Protein AF-A0A7S4CG85-F1 (afdb_monomer_lite)

Structure (mmCIF, N/CA/C/O backbone):
data_AF-A0A7S4CG85-F1
#
_entry.id   AF-A0A7S4CG85-F1
#
loop_
_atom_site.group_PDB
_atom_site.id
_atom_site.type_symbol
_atom_site.label_atom_id
_atom_site.label_alt_id
_atom_site.label_comp_id
_atom_site.label_asym_id
_atom_site.label_entity_id
_atom_site.label_seq_id
_atom_site.pdbx_PDB_ins_code
_atom_site.Cartn_x
_atom_site.Cartn_y
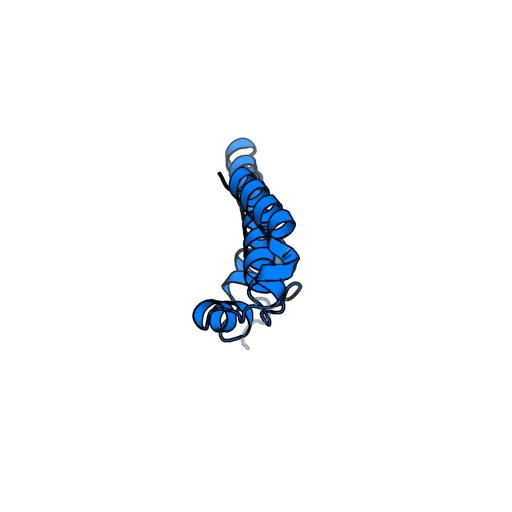_atom_site.Cartn_z
_atom_site.occupancy
_atom_site.B_iso_or_equiv
_atom_site.auth_seq_id
_atom_site.auth_comp_id
_atom_site.auth_asym_id
_atom_site.auth_atom_id
_atom_site.pdbx_PDB_model_num
ATOM 1 N N . LEU A 1 1 ? 8.739 8.519 -5.709 1.00 83.50 1 LEU A N 1
ATOM 2 C CA . LEU A 1 1 ? 7.329 8.756 -5.346 1.00 83.50 1 LEU A CA 1
ATOM 3 C C . LEU A 1 1 ? 6.890 7.668 -4.379 1.00 83.50 1 LEU A C 1
ATOM 5 O O . LEU A 1 1 ? 6.829 7.957 -3.194 1.00 83.50 1 LEU A O 1
ATOM 9 N N . GLU A 1 2 ? 6.809 6.419 -4.835 1.00 87.44 2 GLU A N 1
ATOM 10 C CA . GLU A 1 2 ? 6.349 5.291 -4.001 1.00 87.44 2 GLU A CA 1
ATOM 11 C C . GLU A 1 2 ? 7.222 5.009 -2.770 1.00 87.44 2 GLU A C 1
ATOM 13 O O . GLU A 1 2 ? 6.702 4.780 -1.687 1.00 87.44 2 GLU A O 1
ATOM 18 N N . ALA A 1 3 ? 8.551 5.144 -2.867 1.00 90.12 3 ALA A N 1
ATOM 19 C CA . ALA A 1 3 ? 9.425 4.986 -1.696 1.00 90.12 3 ALA A CA 1
ATOM 20 C C . ALA A 1 3 ? 9.102 5.999 -0.576 1.00 90.12 3 ALA A C 1
ATOM 22 O O . ALA A 1 3 ? 9.095 5.645 0.597 1.00 90.12 3 ALA A O 1
ATOM 23 N N . HIS A 1 4 ? 8.745 7.239 -0.935 1.00 93.50 4 HIS A N 1
ATOM 24 C CA . HIS A 1 4 ? 8.294 8.230 0.047 1.00 93.50 4 HIS A CA 1
ATOM 25 C C . HIS A 1 4 ? 6.907 7.900 0.609 1.00 93.50 4 HIS A C 1
ATOM 27 O O . HIS A 1 4 ? 6.626 8.231 1.761 1.00 93.50 4 HIS A O 1
ATOM 33 N N . ALA A 1 5 ? 6.041 7.256 -0.178 1.00 92.69 5 ALA A N 1
ATOM 34 C CA . ALA A 1 5 ? 4.752 6.773 0.303 1.00 92.69 5 ALA A CA 1
ATOM 35 C C . ALA A 1 5 ? 4.944 5.663 1.351 1.00 92.69 5 ALA A C 1
ATOM 37 O O . ALA A 1 5 ? 4.356 5.752 2.428 1.00 92.69 5 ALA A O 1
ATOM 38 N N . VAL A 1 6 ? 5.848 4.703 1.110 1.00 93.81 6 VAL A N 1
ATOM 39 C CA . VAL A 1 6 ? 6.230 3.667 2.092 1.00 93.81 6 VAL A CA 1
ATOM 40 C C . VAL A 1 6 ? 6.718 4.298 3.400 1.00 93.81 6 VAL A C 1
ATOM 42 O O . VAL A 1 6 ? 6.242 3.942 4.480 1.00 93.81 6 VAL A O 1
ATOM 45 N N . ASP A 1 7 ? 7.621 5.277 3.327 1.00 94.81 7 ASP A N 1
ATOM 46 C CA . ASP A 1 7 ? 8.135 5.970 4.516 1.00 94.81 7 ASP A CA 1
ATOM 47 C C . ASP A 1 7 ? 7.020 6.703 5.282 1.00 94.81 7 ASP A C 1
ATOM 49 O O . ASP A 1 7 ? 6.956 6.666 6.514 1.00 94.81 7 ASP A O 1
ATOM 53 N N . THR A 1 8 ? 6.102 7.341 4.552 1.00 96.31 8 THR A N 1
ATOM 54 C CA . THR A 1 8 ? 4.986 8.098 5.133 1.00 96.31 8 THR A CA 1
ATOM 55 C C . THR A 1 8 ? 4.004 7.171 5.846 1.00 96.31 8 THR A C 1
ATOM 57 O O . THR A 1 8 ? 3.686 7.393 7.016 1.00 96.31 8 THR A O 1
ATOM 60 N N . TYR A 1 9 ? 3.545 6.110 5.177 1.00 96.00 9 TYR A N 1
ATOM 61 C CA . TYR A 1 9 ? 2.586 5.175 5.761 1.00 96.00 9 TYR A CA 1
ATOM 62 C C . TYR A 1 9 ? 3.194 4.368 6.906 1.00 96.00 9 TYR A C 1
ATOM 64 O O . TYR A 1 9 ? 2.547 4.218 7.942 1.00 96.00 9 TYR A O 1
ATOM 72 N N . SER A 1 10 ? 4.445 3.916 6.785 1.00 96.00 10 SER A N 1
ATOM 73 C CA . SER A 1 10 ? 5.122 3.192 7.869 1.00 96.00 10 SER A CA 1
ATOM 74 C C . SER A 1 10 ? 5.280 4.054 9.125 1.00 96.00 10 SER A C 1
ATOM 76 O O . SER A 1 10 ? 5.023 3.581 10.237 1.00 96.00 10 SER A O 1
ATOM 78 N N . THR A 1 11 ? 5.618 5.336 8.962 1.00 97.69 11 THR A N 1
ATOM 79 C CA . THR A 1 11 ? 5.683 6.297 10.071 1.00 97.69 11 THR A CA 1
ATOM 80 C C . THR A 1 11 ? 4.302 6.511 10.688 1.00 97.69 11 THR A C 1
ATOM 82 O O . THR A 1 11 ? 4.143 6.367 11.900 1.00 97.69 11 THR A O 1
ATOM 85 N N . PHE A 1 12 ? 3.279 6.761 9.865 1.00 97.81 12 PHE A N 1
ATOM 86 C CA . PHE A 1 12 ? 1.912 6.984 10.337 1.00 97.81 12 PHE A CA 1
ATOM 87 C C . PHE A 1 12 ? 1.357 5.785 11.120 1.00 97.81 12 PHE A C 1
ATOM 89 O O . PHE A 1 12 ? 0.806 5.961 12.210 1.00 97.81 12 PHE A O 1
ATOM 96 N N . VAL A 1 13 ? 1.548 4.567 10.603 1.00 97.19 13 VAL A N 1
ATOM 97 C CA . VAL A 1 13 ? 1.150 3.317 11.267 1.00 97.19 13 VAL A CA 1
ATOM 98 C C . VAL A 1 13 ? 1.860 3.169 12.606 1.00 97.19 13 VAL A C 1
ATOM 100 O O . VAL A 1 13 ? 1.214 2.874 13.610 1.00 97.19 13 VAL A O 1
ATOM 103 N N . LYS A 1 14 ? 3.176 3.407 12.647 1.00 97.38 14 LYS A N 1
ATOM 104 C CA . LYS A 1 14 ? 3.968 3.298 13.876 1.00 97.38 14 LYS A CA 1
ATOM 105 C C . LYS A 1 14 ? 3.490 4.270 14.954 1.00 97.38 14 LYS A C 1
ATOM 107 O O . LYS A 1 14 ? 3.382 3.880 16.112 1.00 97.38 14 LYS A O 1
ATOM 112 N N . GLU A 1 15 ? 3.206 5.514 14.583 1.00 98.25 15 GLU A N 1
ATOM 113 C CA . GLU A 1 15 ? 2.817 6.567 15.526 1.00 98.25 15 GLU A CA 1
ATOM 114 C C . GLU A 1 15 ? 1.366 6.445 16.010 1.00 98.25 15 GLU A C 1
ATOM 116 O O . GLU A 1 15 ? 1.052 6.877 17.117 1.00 98.25 15 GLU A O 1
ATOM 121 N N . ASN A 1 16 ? 0.479 5.838 15.216 1.00 97.75 16 ASN A N 1
ATOM 122 C CA . ASN A 1 16 ? -0.963 5.804 15.494 1.00 97.75 16 ASN A CA 1
ATOM 123 C C . ASN A 1 16 ? -1.506 4.395 15.769 1.00 97.75 16 ASN A C 1
ATOM 125 O O . ASN A 1 16 ? -2.722 4.219 15.882 1.00 97.75 16 ASN A O 1
ATOM 129 N N . ARG A 1 17 ? -0.625 3.397 15.897 1.00 96.38 17 ARG A N 1
ATOM 130 C CA . ARG A 1 17 ? -0.961 1.968 15.940 1.00 96.38 17 ARG A CA 1
ATOM 131 C C . ARG A 1 17 ? -2.132 1.631 16.861 1.00 96.38 17 ARG A C 1
ATOM 133 O O . ARG A 1 17 ? -3.093 1.005 16.422 1.00 96.38 17 ARG A O 1
ATOM 140 N N . ASP A 1 18 ? -2.066 2.072 18.115 1.00 97.25 18 ASP A N 1
ATOM 141 C CA . ASP A 1 18 ? -3.057 1.717 19.139 1.00 97.25 18 ASP A CA 1
ATOM 142 C C . ASP A 1 18 ? -4.439 2.299 18.839 1.00 97.25 18 ASP A C 1
ATOM 144 O O . ASP A 1 18 ? -5.457 1.660 19.097 1.00 97.25 18 ASP A O 1
ATOM 148 N N . ARG A 1 19 ? -4.481 3.503 18.260 1.00 97.50 19 ARG A N 1
ATOM 149 C CA . ARG A 1 19 ? -5.728 4.154 17.853 1.00 97.50 19 ARG A CA 1
ATOM 150 C C . ARG A 1 19 ? -6.313 3.487 16.614 1.00 97.50 19 ARG A C 1
ATOM 152 O O . ARG A 1 19 ? -7.518 3.272 16.557 1.00 97.50 19 ARG A O 1
ATOM 159 N N . LEU A 1 20 ? -5.476 3.166 15.629 1.00 97.19 20 LEU A N 1
ATOM 160 C CA . LEU A 1 20 ? -5.913 2.528 14.387 1.00 97.19 20 LEU A CA 1
ATOM 161 C C . LEU A 1 20 ? -6.454 1.114 14.633 1.00 97.19 20 LEU A C 1
ATOM 163 O O . LEU A 1 20 ? -7.432 0.725 14.004 1.00 97.19 20 LEU A O 1
ATOM 167 N N . ALA A 1 21 ? -5.880 0.378 15.589 1.00 97.00 21 ALA A N 1
ATOM 168 C CA . ALA A 1 21 ? -6.325 -0.969 15.947 1.00 97.00 21 ALA A CA 1
ATOM 169 C C . ALA A 1 21 ? -7.739 -1.015 16.558 1.00 97.00 21 ALA A C 1
ATOM 171 O O . ALA A 1 21 ? -8.367 -2.068 16.574 1.00 97.00 21 ALA A O 1
ATOM 172 N N . GLN A 1 22 ? -8.237 0.107 17.085 1.00 97.44 22 GLN A N 1
ATOM 173 C CA . GLN A 1 22 ? -9.564 0.196 17.709 1.00 97.44 22 GLN A CA 1
ATOM 174 C C . GLN A 1 22 ? -10.659 0.638 16.733 1.00 97.44 22 GLN A C 1
ATOM 176 O O . GLN A 1 22 ? -11.834 0.654 17.097 1.00 97.44 22 GLN A O 1
ATOM 181 N N . LEU A 1 23 ? -10.284 1.057 15.524 1.00 97.56 23 LEU A N 1
ATOM 182 C CA . LEU A 1 23 ? -11.214 1.585 14.537 1.00 97.56 23 LEU A CA 1
ATOM 183 C C . LEU A 1 23 ? -11.528 0.511 13.492 1.00 97.56 23 LEU A C 1
ATOM 185 O O . LEU A 1 23 ? -10.608 -0.178 13.044 1.00 97.56 23 LEU A O 1
ATOM 189 N N . PRO A 1 24 ? -12.800 0.376 13.077 1.00 97.25 24 PRO A N 1
ATOM 190 C CA . PRO A 1 24 ? -13.162 -0.548 12.016 1.00 97.25 24 PRO A CA 1
ATOM 191 C C . PRO A 1 24 ? -12.583 -0.083 10.669 1.00 97.25 24 PRO A C 1
ATOM 193 O O . PRO A 1 24 ? -12.345 1.118 10.475 1.00 97.25 24 PRO A O 1
ATOM 196 N N . PRO A 1 25 ? -12.370 -1.011 9.726 1.00 96.88 25 PRO A N 1
ATOM 197 C CA . PRO A 1 25 ? -11.996 -0.671 8.363 1.00 96.88 25 PRO A CA 1
ATOM 198 C C . PRO A 1 25 ? -13.151 0.084 7.676 1.00 96.88 25 PRO A C 1
ATOM 200 O O . PRO A 1 25 ? -14.324 -0.142 7.985 1.00 96.88 25 PRO A O 1
ATOM 203 N N . PRO A 1 26 ? -12.865 0.982 6.722 1.00 96.12 26 PRO A N 1
ATOM 204 C CA . PRO A 1 26 ? -13.886 1.494 5.821 1.00 96.12 26 PRO A CA 1
ATOM 205 C C . PRO A 1 26 ? -14.420 0.367 4.926 1.00 96.12 26 PRO A C 1
ATOM 207 O O . PRO A 1 26 ? -13.634 -0.434 4.425 1.00 96.12 26 PRO A O 1
ATOM 210 N N . GLU A 1 27 ? -15.723 0.371 4.641 1.00 93.81 27 GLU A N 1
ATOM 211 C CA . GLU A 1 27 ? -16.395 -0.647 3.808 1.00 93.81 27 GLU A CA 1
ATOM 212 C C . GLU A 1 27 ? -15.714 -0.845 2.443 1.00 93.81 27 GLU A C 1
ATOM 214 O O . GLU A 1 27 ? -15.536 -1.966 1.978 1.00 93.81 27 GLU A O 1
ATOM 219 N N . VAL A 1 28 ? -15.252 0.241 1.812 1.00 93.00 28 VAL A N 1
ATOM 220 C CA . VAL A 1 28 ? -14.528 0.163 0.532 1.00 93.00 28 VAL A CA 1
ATOM 221 C C . VAL A 1 28 ? -13.202 -0.593 0.648 1.00 93.00 28 VAL A C 1
ATOM 223 O O . VAL A 1 28 ? -12.829 -1.312 -0.274 1.00 93.00 28 VAL A O 1
ATOM 226 N N . ALA A 1 29 ? -12.492 -0.451 1.770 1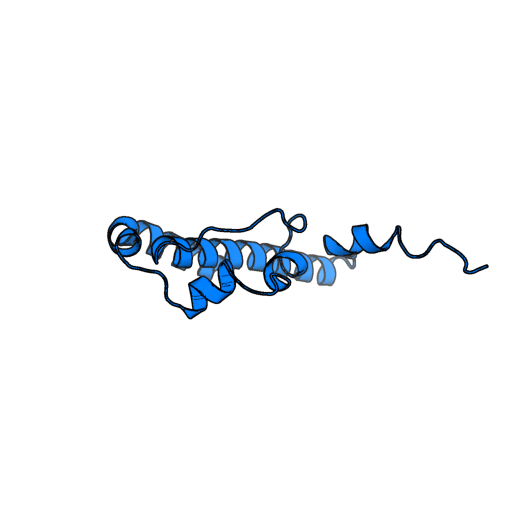.00 92.69 29 ALA A N 1
ATOM 227 C CA . ALA A 1 29 ? -11.219 -1.129 1.987 1.00 92.69 29 ALA A CA 1
ATOM 228 C C . ALA A 1 29 ? -11.447 -2.606 2.314 1.00 92.69 29 ALA A C 1
ATOM 230 O O . ALA A 1 29 ? -10.782 -3.462 1.739 1.00 92.69 29 ALA A O 1
ATOM 231 N N . GLU A 1 30 ? -12.429 -2.902 3.167 1.00 91.69 30 GLU A N 1
ATOM 232 C CA . GLU A 1 30 ? -12.856 -4.276 3.434 1.00 91.69 30 GLU A CA 1
ATOM 233 C C . GLU A 1 30 ? -13.240 -4.976 2.127 1.00 91.69 30 GLU A C 1
ATOM 235 O O . GLU A 1 30 ? -12.754 -6.073 1.846 1.00 91.69 30 GLU A O 1
ATOM 240 N N . SER A 1 31 ? -14.033 -4.302 1.286 1.00 89.81 31 SER A N 1
ATOM 241 C CA . SER A 1 31 ? -14.427 -4.835 -0.009 1.00 89.81 31 SER A CA 1
ATOM 242 C C . SER A 1 31 ? -13.218 -5.077 -0.911 1.00 89.81 31 SER A C 1
ATOM 244 O O . SER A 1 31 ? -13.103 -6.168 -1.454 1.00 89.81 31 SER A O 1
ATOM 246 N N . TYR A 1 32 ? -12.295 -4.120 -1.018 1.00 89.31 32 TYR A N 1
ATOM 247 C CA . TYR A 1 32 ? -11.104 -4.229 -1.865 1.00 89.31 32 TYR A CA 1
ATOM 248 C C . TYR A 1 32 ? -10.141 -5.349 -1.437 1.00 89.31 32 TYR A C 1
ATOM 250 O O . TYR A 1 32 ? -9.630 -6.076 -2.286 1.00 89.31 32 TYR A O 1
ATOM 258 N N . TYR A 1 33 ? -9.880 -5.498 -0.135 1.00 88.81 33 TYR A N 1
ATOM 259 C CA . TYR A 1 33 ? -8.901 -6.466 0.374 1.00 88.81 33 TYR A CA 1
ATOM 260 C C . TYR A 1 33 ? -9.483 -7.866 0.611 1.00 88.81 33 TYR A C 1
ATOM 262 O O . TYR A 1 33 ? -8.739 -8.845 0.542 1.00 88.81 33 TYR A O 1
ATOM 270 N N . SER A 1 34 ? -10.788 -7.974 0.879 1.00 83.12 34 SER A N 1
ATOM 271 C CA . SER A 1 34 ? -11.408 -9.224 1.352 1.00 83.12 34 SER A CA 1
ATOM 272 C C . SER A 1 34 ? -12.460 -9.802 0.407 1.00 83.12 34 SER A C 1
ATOM 274 O O . SER A 1 34 ? -12.848 -10.959 0.571 1.00 83.12 34 SER A O 1
ATOM 276 N N . SER A 1 35 ? -12.951 -9.034 -0.571 1.00 73.00 35 SER A N 1
ATOM 277 C CA . SER A 1 35 ? -14.060 -9.454 -1.434 1.00 73.00 35 SER A CA 1
ATOM 278 C C . SER A 1 35 ? -13.801 -9.170 -2.918 1.00 73.00 35 SER A C 1
ATOM 280 O O . SER A 1 35 ? -13.105 -8.232 -3.282 1.00 73.00 35 SER A O 1
ATOM 282 N N . GLY A 1 36 ? -14.404 -9.967 -3.799 1.00 70.06 36 GLY A N 1
ATOM 283 C CA . GLY A 1 36 ? -14.370 -9.724 -5.244 1.00 70.06 36 GLY A CA 1
ATOM 284 C C . GLY A 1 36 ? -13.203 -10.380 -5.985 1.00 70.06 36 GLY A C 1
ATOM 285 O O . GLY A 1 36 ? -12.618 -11.362 -5.528 1.00 70.06 36 GLY A O 1
ATOM 286 N N . ASP A 1 37 ? -12.937 -9.866 -7.186 1.00 70.00 37 ASP A N 1
ATOM 287 C CA . ASP A 1 37 ? -11.860 -10.333 -8.056 1.00 70.00 37 ASP A CA 1
ATOM 288 C C . ASP A 1 37 ? -10.531 -9.708 -7.615 1.00 70.00 37 ASP A C 1
ATOM 290 O O . ASP A 1 37 ? -10.294 -8.510 -7.781 1.00 70.00 37 ASP A O 1
ATOM 294 N N . LEU A 1 38 ? -9.664 -10.535 -7.031 1.00 74.12 38 LEU A N 1
ATOM 295 C CA . LEU A 1 38 ? -8.363 -10.132 -6.496 1.00 74.12 38 LEU A CA 1
ATOM 296 C C . LEU A 1 38 ? -7.282 -10.024 -7.583 1.00 74.12 38 LEU A C 1
ATOM 298 O O . LEU A 1 38 ? -6.094 -9.995 -7.259 1.00 74.12 38 LEU A O 1
ATOM 302 N N . TYR A 1 39 ? -7.692 -9.914 -8.850 1.00 68.12 39 TYR A N 1
ATOM 303 C CA . TYR A 1 39 ? -6.852 -9.624 -10.010 1.00 68.12 39 TYR A CA 1
ATOM 304 C C . TYR A 1 39 ? -5.764 -8.579 -9.721 1.00 68.12 39 TYR A C 1
ATOM 306 O O . TYR A 1 39 ? -4.604 -8.799 -10.049 1.00 68.12 39 TYR A O 1
ATOM 314 N N . PHE A 1 40 ? -6.080 -7.476 -9.030 1.00 70.00 40 PHE A N 1
ATOM 315 C CA . PHE A 1 40 ? -5.077 -6.446 -8.728 1.00 70.00 40 PHE A CA 1
ATOM 316 C C . PHE A 1 40 ? -3.922 -6.936 -7.836 1.00 70.00 40 PHE A C 1
ATOM 318 O O . PHE A 1 40 ? -2.788 -6.504 -8.028 1.00 70.00 40 PHE A O 1
ATOM 325 N N . PHE A 1 41 ? -4.169 -7.861 -6.904 1.00 74.56 41 PHE A N 1
ATOM 326 C CA . PHE A 1 41 ? -3.109 -8.452 -6.077 1.00 74.56 41 PHE A CA 1
ATOM 327 C C . PHE A 1 41 ? -2.258 -9.438 -6.854 1.00 74.56 41 PHE A C 1
ATOM 329 O O . PHE A 1 41 ? -1.052 -9.532 -6.643 1.00 74.56 41 PHE A O 1
ATOM 336 N N . ASP A 1 42 ? -2.898 -10.198 -7.725 1.00 76.00 42 ASP A N 1
ATOM 337 C CA . ASP A 1 42 ? -2.240 -11.273 -8.433 1.00 76.00 42 ASP A CA 1
ATOM 338 C C . ASP A 1 42 ? -1.413 -10.725 -9.612 1.00 76.00 42 ASP A C 1
ATOM 340 O O . ASP A 1 42 ? -0.287 -11.179 -9.830 1.00 76.00 42 ASP A O 1
ATOM 344 N N . ASP A 1 43 ? -1.923 -9.734 -10.347 1.00 74.12 43 ASP A N 1
ATOM 345 C CA . ASP A 1 43 ? -1.307 -9.260 -11.594 1.00 74.12 43 ASP A CA 1
ATOM 346 C C . ASP A 1 43 ? -0.286 -8.140 -11.404 1.00 74.12 43 ASP A C 1
ATOM 348 O O . ASP A 1 43 ? 0.694 -8.072 -12.151 1.00 74.12 43 ASP A O 1
ATOM 352 N N . PHE A 1 44 ? -0.501 -7.260 -10.422 1.00 71.12 44 PHE A N 1
ATOM 353 C CA . PHE A 1 44 ? 0.298 -6.040 -10.256 1.00 71.12 44 PHE A CA 1
ATOM 354 C C . PHE A 1 44 ? 1.335 -6.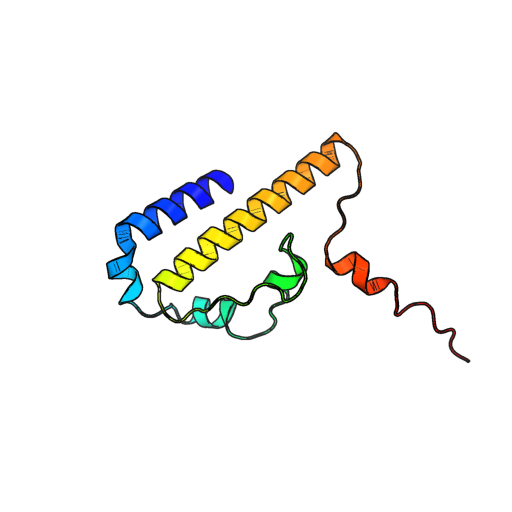123 -9.133 1.00 71.12 44 PHE A C 1
ATOM 356 O O . PHE A 1 44 ? 2.072 -5.162 -8.913 1.00 71.12 44 PHE A O 1
ATOM 363 N N . GLN A 1 45 ? 1.442 -7.261 -8.442 1.00 82.75 45 GLN A N 1
ATOM 364 C CA . GLN A 1 45 ? 2.486 -7.481 -7.443 1.00 82.75 45 GLN A CA 1
ATOM 365 C C . GLN A 1 45 ? 3.679 -8.236 -8.030 1.00 82.75 45 GLN A C 1
ATOM 367 O O . GLN A 1 45 ? 3.545 -9.148 -8.844 1.00 82.75 45 GLN A O 1
ATOM 372 N N . MET A 1 46 ? 4.881 -7.919 -7.547 1.00 81.00 46 MET A N 1
ATOM 373 C CA . MET A 1 46 ? 6.122 -8.596 -7.940 1.00 81.00 46 MET A CA 1
ATOM 374 C C . MET A 1 46 ? 6.343 -9.858 -7.091 1.00 81.00 46 MET A C 1
ATOM 376 O O . MET A 1 46 ? 7.454 -10.165 -6.651 1.00 81.00 46 MET A O 1
ATOM 380 N N . ARG A 1 47 ? 5.254 -10.583 -6.820 1.00 81.69 47 ARG A N 1
ATOM 381 C CA . ARG A 1 47 ? 5.182 -11.743 -5.926 1.00 81.69 47 ARG A CA 1
ATOM 382 C C . ARG A 1 47 ? 4.487 -12.905 -6.636 1.00 81.69 47 ARG A C 1
ATOM 384 O O . ARG A 1 47 ? 3.753 -12.678 -7.590 1.00 81.69 47 ARG A O 1
ATOM 391 N N . PRO A 1 48 ? 4.670 -14.156 -6.184 1.00 83.62 48 PRO A N 1
ATOM 392 C CA . PRO A 1 48 ? 3.897 -15.266 -6.725 1.00 83.62 48 PRO A CA 1
ATOM 393 C C . PRO A 1 48 ? 2.388 -15.033 -6.565 1.00 83.62 48 PRO A C 1
ATOM 395 O O . PRO A 1 48 ? 1.933 -14.563 -5.519 1.00 83.62 48 PRO A O 1
ATOM 398 N N . VAL A 1 49 ? 1.627 -15.408 -7.588 1.00 82.31 49 VAL A N 1
ATOM 399 C CA . VAL A 1 49 ? 0.158 -15.340 -7.619 1.00 82.31 49 VAL A CA 1
ATOM 400 C C . VAL A 1 49 ? -0.438 -16.041 -6.398 1.00 82.31 49 VAL A C 1
ATOM 402 O O . VAL A 1 49 ? 0.026 -17.115 -6.008 1.00 82.31 49 VAL A O 1
ATOM 405 N N . GLY A 1 50 ? -1.436 -15.431 -5.758 1.00 81.75 50 GLY A N 1
ATOM 406 C CA . GLY A 1 50 ? -2.089 -15.988 -4.571 1.00 81.75 50 GLY A CA 1
ATOM 407 C C . GLY A 1 50 ? -1.251 -15.961 -3.287 1.00 81.75 50 GLY A C 1
ATOM 408 O O . GLY A 1 50 ? -1.750 -16.354 -2.235 1.00 81.75 50 GLY A O 1
ATOM 409 N N . SER A 1 51 ? 0.004 -15.489 -3.323 1.00 83.94 51 SER A N 1
ATOM 410 C CA . SER A 1 51 ? 0.889 -15.502 -2.145 1.00 83.94 51 SER A CA 1
ATOM 411 C C . SER A 1 51 ? 0.525 -14.478 -1.068 1.00 83.94 51 SER A C 1
ATOM 413 O O . SER A 1 51 ? 1.033 -14.570 0.052 1.00 83.94 51 SER A O 1
ATOM 415 N N . ARG A 1 52 ? -0.336 -13.504 -1.383 1.00 85.88 52 ARG A N 1
ATOM 416 C CA . ARG A 1 52 ? -0.776 -12.467 -0.448 1.00 85.88 52 ARG A CA 1
ATOM 417 C C . ARG A 1 52 ? -2.291 -12.297 -0.496 1.00 85.88 52 ARG A C 1
ATOM 419 O O . ARG A 1 52 ? -2.859 -12.007 -1.546 1.00 85.88 52 ARG A O 1
ATOM 426 N N . ARG A 1 53 ? -2.920 -12.454 0.668 1.00 88.06 53 ARG A N 1
ATOM 427 C CA . ARG A 1 53 ? -4.337 -12.187 0.946 1.00 88.06 53 ARG A CA 1
ATOM 428 C C . ARG A 1 53 ? -4.405 -11.558 2.336 1.00 88.06 53 ARG A C 1
ATOM 430 O O . ARG A 1 53 ? -4.450 -12.295 3.321 1.00 88.06 53 ARG A O 1
ATOM 437 N N . PRO A 1 54 ? -4.216 -10.236 2.441 1.00 88.50 54 PRO A N 1
ATOM 438 C CA . PRO A 1 54 ? -4.085 -9.608 3.741 1.00 88.50 54 PRO A CA 1
ATOM 439 C C . PRO A 1 54 ? -5.443 -9.547 4.448 1.00 88.50 54 PRO A C 1
ATOM 441 O O . PRO A 1 54 ? -6.481 -9.416 3.803 1.00 88.50 54 PRO A O 1
ATOM 444 N N . ALA A 1 55 ? -5.426 -9.626 5.779 1.00 90.62 55 ALA A N 1
ATOM 445 C CA . ALA A 1 55 ? -6.612 -9.347 6.581 1.00 90.62 55 ALA A CA 1
ATOM 446 C C . ALA A 1 55 ? -6.988 -7.861 6.472 1.00 90.62 55 ALA A C 1
ATOM 448 O O . ALA A 1 55 ? -6.141 -7.012 6.178 1.00 90.62 55 ALA A O 1
ATOM 449 N N . CYS A 1 56 ? -8.254 -7.540 6.718 1.00 93.69 56 CYS A N 1
ATOM 450 C CA . CYS A 1 56 ? -8.754 -6.170 6.704 1.00 93.69 56 CYS A CA 1
ATOM 451 C C . CYS A 1 56 ? -9.800 -5.987 7.809 1.00 93.69 56 CYS A C 1
ATOM 453 O O . CYS A 1 56 ? -10.914 -5.560 7.542 1.00 93.69 56 CYS A O 1
ATOM 455 N N . ASP A 1 57 ? -9.443 -6.349 9.044 1.00 95.44 57 ASP A N 1
ATOM 456 C CA . ASP A 1 57 ? -10.376 -6.382 10.180 1.00 95.44 57 ASP A CA 1
ATOM 457 C C . ASP A 1 57 ? -10.371 -5.072 10.987 1.00 95.44 57 ASP A C 1
ATOM 459 O O . ASP A 1 57 ? -11.262 -4.813 11.799 1.00 95.44 57 ASP A O 1
ATOM 463 N N . SER A 1 58 ? -9.366 -4.223 10.772 1.00 97.44 58 SER A N 1
ATOM 464 C CA . SER A 1 58 ? -9.200 -2.937 11.443 1.00 97.44 58 SER A CA 1
ATOM 465 C C . SER A 1 58 ? -8.636 -1.869 10.509 1.00 97.44 58 SER A C 1
ATOM 467 O O . SER A 1 58 ? -8.029 -2.154 9.474 1.00 97.44 58 SER A O 1
ATOM 469 N N . LEU A 1 59 ? -8.764 -0.602 10.905 1.00 97.25 59 LEU A N 1
ATOM 470 C CA . LEU A 1 59 ? -8.135 0.504 10.186 1.00 97.25 59 LEU A CA 1
ATOM 471 C C . LEU A 1 59 ? -6.599 0.400 10.215 1.00 97.25 59 LEU A C 1
ATOM 473 O O . LEU A 1 59 ? -5.932 0.877 9.298 1.00 97.25 59 LEU A O 1
ATOM 477 N N . LEU A 1 60 ? -6.030 -0.248 11.238 1.00 97.81 60 LEU A N 1
ATOM 478 C CA . LEU A 1 60 ? -4.603 -0.570 11.272 1.00 97.81 60 LEU A CA 1
ATOM 479 C C . LEU A 1 60 ? -4.216 -1.504 10.120 1.00 97.81 60 LEU A C 1
ATOM 481 O O . LEU A 1 60 ? -3.202 -1.261 9.464 1.00 97.81 60 LEU A O 1
ATOM 485 N N . ASP A 1 61 ? -5.028 -2.524 9.855 1.00 96.88 61 ASP A N 1
ATOM 486 C CA . ASP A 1 61 ? -4.776 -3.462 8.760 1.00 96.88 61 ASP A CA 1
ATOM 487 C C . ASP A 1 61 ? -4.863 -2.745 7.415 1.00 96.88 61 ASP A C 1
ATOM 489 O O . ASP A 1 61 ? -3.981 -2.904 6.582 1.00 96.88 61 ASP A O 1
ATOM 493 N N . VAL A 1 62 ? -5.838 -1.846 7.237 1.00 96.69 62 VAL A N 1
ATOM 494 C CA . VAL A 1 62 ? -5.963 -1.024 6.020 1.00 96.69 62 VAL A CA 1
ATOM 495 C C . VAL A 1 62 ? -4.681 -0.238 5.733 1.00 96.69 62 VAL A C 1
ATOM 497 O O . VAL A 1 62 ? -4.139 -0.329 4.634 1.00 96.69 62 VAL A O 1
ATOM 500 N N . PHE A 1 63 ? -4.166 0.520 6.707 1.00 97.69 63 PHE A N 1
ATOM 501 C CA . PHE A 1 63 ? -2.949 1.312 6.495 1.00 97.69 63 PHE A CA 1
ATOM 502 C C . PHE A 1 63 ? -1.696 0.447 6.335 1.00 97.69 63 PHE A C 1
ATOM 504 O O . PHE A 1 63 ? -0.797 0.809 5.577 1.00 97.69 63 PHE A O 1
ATOM 511 N N . THR A 1 64 ? -1.642 -0.699 7.015 1.00 96.75 64 THR A N 1
ATOM 512 C CA . THR A 1 64 ? -0.560 -1.675 6.834 1.00 96.75 64 THR A CA 1
ATOM 513 C C . THR A 1 64 ? -0.577 -2.234 5.414 1.00 96.75 64 THR A C 1
ATOM 515 O O . THR A 1 64 ? 0.458 -2.261 4.751 1.00 96.75 64 THR A O 1
ATOM 518 N N . ASN A 1 65 ? -1.758 -2.594 4.912 1.00 95.00 65 ASN A N 1
ATOM 519 C CA . ASN A 1 65 ? -1.923 -3.158 3.581 1.00 95.00 65 ASN A CA 1
ATOM 520 C C . ASN A 1 65 ? -1.543 -2.161 2.490 1.00 95.00 65 ASN A C 1
ATOM 522 O O . ASN A 1 65 ? -0.812 -2.539 1.578 1.00 95.00 65 ASN A O 1
ATOM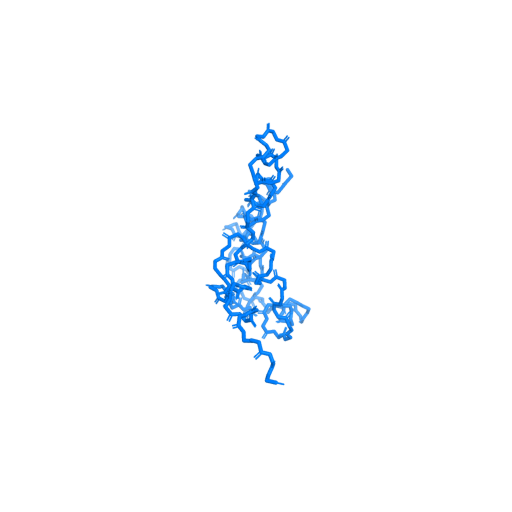 526 N N . ILE A 1 66 ? -1.956 -0.896 2.637 1.00 95.25 66 ILE A N 1
ATOM 527 C CA . ILE A 1 66 ? -1.559 0.191 1.732 1.00 95.25 66 ILE A CA 1
ATOM 528 C C . ILE A 1 66 ? -0.037 0.352 1.743 1.00 95.25 66 ILE A C 1
ATOM 530 O O . ILE A 1 66 ? 0.583 0.395 0.689 1.00 95.25 66 ILE A O 1
ATOM 534 N N . CYS A 1 67 ? 0.591 0.393 2.924 1.00 95.50 67 CYS A N 1
ATOM 535 C CA . CYS A 1 67 ? 2.044 0.535 3.029 1.00 95.50 67 CYS A CA 1
ATOM 536 C C . CYS A 1 67 ? 2.799 -0.588 2.298 1.00 95.50 67 CYS A C 1
ATOM 538 O O . CYS A 1 67 ? 3.832 -0.342 1.673 1.00 95.50 67 CYS A O 1
ATOM 540 N N . GLU A 1 68 ? 2.308 -1.822 2.396 1.00 93.62 68 GLU A N 1
ATOM 541 C CA . GLU A 1 68 ? 2.875 -2.963 1.679 1.00 93.62 68 GLU A CA 1
ATOM 542 C C . GLU A 1 68 ? 2.648 -2.875 0.165 1.00 93.62 68 GLU A C 1
ATOM 544 O O . GLU A 1 68 ? 3.568 -3.189 -0.592 1.00 93.62 68 GLU A O 1
ATOM 549 N N . ASP A 1 69 ? 1.470 -2.423 -0.276 1.00 92.81 69 ASP A N 1
ATOM 550 C CA . ASP A 1 69 ? 1.161 -2.218 -1.695 1.00 92.81 69 ASP A CA 1
ATOM 551 C C . ASP A 1 69 ? 2.098 -1.170 -2.311 1.00 92.81 69 ASP A C 1
ATOM 553 O O . ASP A 1 69 ? 2.697 -1.428 -3.356 1.00 92.81 69 ASP A O 1
ATOM 557 N N . GLU A 1 70 ? 2.363 -0.057 -1.616 1.00 94.69 70 GLU A N 1
ATOM 558 C CA . GLU A 1 70 ? 3.363 0.921 -2.070 1.00 94.69 70 GLU A CA 1
ATOM 559 C C . GLU A 1 70 ? 4.772 0.315 -2.162 1.00 94.69 70 GLU A C 1
ATOM 561 O O . GLU A 1 70 ? 5.559 0.661 -3.046 1.00 94.69 70 GLU A O 1
ATOM 566 N N . GLY A 1 71 ? 5.091 -0.649 -1.295 1.00 92.75 71 GLY A N 1
ATOM 567 C CA . GLY A 1 71 ? 6.326 -1.426 -1.383 1.00 92.75 71 GLY A CA 1
ATOM 568 C C . GLY A 1 71 ? 6.405 -2.281 -2.654 1.00 92.75 71 GLY A C 1
ATOM 569 O O . GLY A 1 71 ? 7.472 -2.377 -3.268 1.00 92.75 71 GLY A O 1
ATOM 570 N N . GLU A 1 72 ? 5.295 -2.880 -3.086 1.00 91.44 72 GLU A N 1
ATOM 571 C CA . GLU A 1 72 ? 5.206 -3.591 -4.369 1.00 91.44 72 GLU A CA 1
ATOM 572 C C . GLU A 1 72 ? 5.263 -2.629 -5.564 1.00 91.44 72 GLU A C 1
ATOM 574 O O . GLU A 1 72 ? 5.920 -2.929 -6.569 1.00 91.44 72 GLU A O 1
ATOM 579 N N . HIS A 1 73 ? 4.681 -1.434 -5.446 1.00 91.50 73 HIS A N 1
ATOM 580 C CA . HIS A 1 73 ? 4.782 -0.397 -6.472 1.00 91.50 73 HIS A CA 1
ATOM 581 C C . HIS A 1 73 ? 6.228 0.078 -6.664 1.00 91.50 73 HIS A C 1
ATOM 583 O O . HIS A 1 73 ? 6.673 0.214 -7.804 1.00 91.50 73 HIS A O 1
ATOM 589 N N . VAL A 1 74 ? 7.010 0.244 -5.586 1.00 92.94 74 VAL A N 1
ATOM 590 C CA . VAL A 1 74 ? 8.454 0.546 -5.681 1.00 92.94 74 VAL A CA 1
ATOM 591 C C . VAL A 1 74 ? 9.177 -0.500 -6.529 1.00 92.94 74 VAL A C 1
ATOM 593 O O . VAL A 1 74 ? 9.934 -0.140 -7.433 1.00 92.94 74 VAL A O 1
ATOM 596 N N . LYS A 1 75 ? 8.938 -1.791 -6.267 1.00 90.44 75 LYS A N 1
ATOM 597 C CA . LYS A 1 75 ? 9.583 -2.890 -7.005 1.00 90.44 75 LYS A CA 1
ATOM 598 C C . LYS A 1 75 ? 9.194 -2.877 -8.477 1.00 90.44 75 LYS A C 1
ATOM 600 O O . LYS A 1 75 ? 10.059 -3.001 -9.340 1.00 90.44 75 LYS A O 1
ATOM 605 N N . THR A 1 76 ? 7.908 -2.692 -8.755 1.00 88.25 76 THR A N 1
ATOM 606 C CA . THR A 1 76 ? 7.381 -2.625 -10.121 1.00 88.25 76 THR A CA 1
ATOM 607 C C . THR A 1 76 ? 7.988 -1.448 -10.882 1.00 88.25 76 THR A C 1
ATOM 609 O O . THR A 1 76 ? 8.471 -1.611 -12.001 1.00 88.25 76 THR A O 1
ATOM 612 N N . MET A 1 77 ? 8.060 -0.273 -10.253 1.00 89.50 77 MET A N 1
ATOM 613 C CA . MET A 1 77 ? 8.669 0.916 -10.847 1.00 89.50 77 MET A CA 1
ATOM 614 C C . MET A 1 77 ? 10.165 0.737 -11.106 1.00 89.50 77 MET A C 1
ATOM 616 O O . MET A 1 77 ? 10.640 1.135 -12.171 1.00 89.50 77 MET A O 1
ATOM 620 N N . GLN A 1 78 ? 10.899 0.110 -10.182 1.00 89.44 78 GLN A N 1
ATOM 621 C CA . GLN A 1 78 ? 12.310 -0.214 -10.391 1.00 89.44 78 GLN A CA 1
ATOM 622 C C . GLN A 1 78 ? 12.482 -1.160 -11.583 1.00 89.44 78 GLN A C 1
ATOM 624 O O . GLN A 1 78 ? 13.302 -0.904 -12.458 1.00 89.44 78 GLN A O 1
ATOM 629 N N . ALA A 1 79 ? 11.655 -2.201 -11.675 1.00 86.62 79 ALA A N 1
ATOM 630 C CA . ALA A 1 79 ? 11.717 -3.151 -12.776 1.00 86.62 79 ALA A CA 1
ATOM 631 C C . ALA A 1 79 ? 11.426 -2.485 -14.138 1.00 86.62 79 ALA A C 1
ATOM 633 O O . ALA A 1 79 ? 12.114 -2.754 -15.123 1.00 86.62 79 ALA A O 1
ATOM 634 N N . CYS A 1 80 ? 10.463 -1.559 -14.199 1.00 86.94 80 CYS A N 1
ATOM 635 C CA . CYS A 1 80 ? 10.200 -0.755 -15.397 1.00 86.94 80 CYS A CA 1
ATOM 636 C C . CYS A 1 80 ? 11.400 0.123 -15.793 1.00 86.94 80 CYS A C 1
ATOM 638 O O . CYS A 1 80 ? 11.713 0.240 -16.980 1.00 86.94 80 CYS A O 1
ATOM 640 N N . GLN A 1 81 ? 12.081 0.731 -14.818 1.00 88.31 81 GLN A N 1
ATOM 641 C CA . GLN A 1 81 ? 13.282 1.535 -15.065 1.00 88.31 81 GLN A CA 1
ATOM 642 C C . GLN A 1 81 ? 14.443 0.670 -15.562 1.00 88.31 81 GLN A C 1
ATOM 644 O O . GLN A 1 81 ? 15.087 1.021 -16.550 1.00 88.31 81 GLN A O 1
ATOM 649 N N . ASP A 1 82 ? 14.665 -0.487 -14.939 1.00 87.00 82 ASP A N 1
ATOM 650 C CA . ASP A 1 82 ? 15.703 -1.436 -15.340 1.00 87.00 82 ASP A CA 1
ATOM 651 C C . ASP A 1 82 ? 15.455 -1.960 -16.760 1.00 87.00 82 ASP A C 1
ATOM 653 O O . ASP A 1 82 ? 16.386 -2.025 -17.564 1.00 87.00 82 ASP A O 1
ATOM 657 N N . TYR A 1 83 ? 14.198 -2.263 -17.113 1.00 84.75 83 TYR A N 1
ATOM 658 C CA . TYR A 1 83 ? 13.818 -2.636 -18.479 1.00 84.75 83 TYR A CA 1
ATOM 659 C C . TYR A 1 83 ? 14.154 -1.530 -19.483 1.00 84.75 83 TYR A C 1
ATOM 661 O O . TYR A 1 83 ? 14.760 -1.802 -20.519 1.00 84.75 83 TYR A O 1
ATOM 669 N N . ALA A 1 84 ? 13.795 -0.283 -19.170 1.00 83.19 84 ALA A N 1
ATOM 670 C CA . ALA A 1 84 ? 14.062 0.855 -20.042 1.00 83.19 84 ALA A CA 1
ATOM 671 C C . ALA A 1 84 ? 15.568 1.103 -20.245 1.00 83.19 84 ALA A C 1
ATOM 673 O O . ALA A 1 84 ? 15.977 1.536 -21.322 1.00 83.19 84 ALA A O 1
ATOM 674 N N . LEU A 1 85 ? 16.389 0.822 -19.229 1.00 84.38 85 LEU A N 1
ATOM 675 C CA . LEU A 1 85 ? 17.837 1.031 -19.266 1.00 84.38 85 LEU A CA 1
ATOM 676 C C . LEU A 1 85 ? 18.603 -0.124 -19.920 1.00 84.38 85 LEU A C 1
ATOM 678 O O . LEU A 1 85 ? 19.553 0.113 -20.664 1.00 84.38 85 LEU A O 1
ATOM 682 N N . LEU A 1 86 ? 18.226 -1.367 -19.621 1.00 84.81 86 LEU A N 1
ATOM 683 C CA . LEU A 1 86 ? 19.000 -2.562 -19.973 1.00 84.81 86 LEU A CA 1
ATOM 684 C C . LEU A 1 86 ? 18.4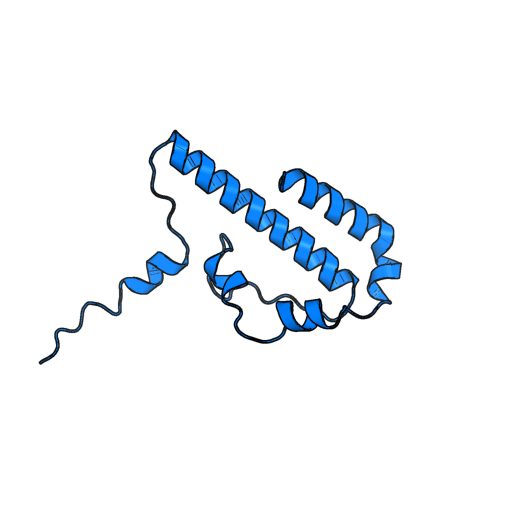06 -3.335 -21.158 1.00 84.81 86 LEU A C 1
ATOM 686 O O . LEU A 1 86 ? 19.072 -4.202 -21.719 1.00 84.81 86 LEU A O 1
ATOM 690 N N . GLY A 1 87 ? 17.149 -3.065 -21.528 1.00 78.25 87 GLY A N 1
ATOM 691 C CA . GLY A 1 87 ? 16.409 -3.813 -22.550 1.00 78.25 87 GLY A CA 1
ATOM 692 C C . GLY A 1 87 ? 16.048 -5.247 -22.139 1.00 78.25 87 GLY A C 1
ATOM 693 O O . GLY A 1 87 ? 15.437 -5.984 -22.916 1.00 78.25 87 GLY A O 1
ATOM 694 N N . THR A 1 88 ? 16.410 -5.668 -20.925 1.00 72.44 88 THR A N 1
ATOM 695 C CA . THR A 1 88 ? 16.176 -7.020 -20.413 1.00 72.44 88 THR A CA 1
ATOM 696 C C . THR A 1 88 ? 14.718 -7.178 -20.014 1.00 72.44 88 THR A C 1
ATOM 698 O O . THR A 1 88 ? 14.273 -6.560 -19.050 1.00 72.44 88 THR A O 1
ATOM 701 N N . ARG A 1 89 ? 13.962 -8.009 -20.741 1.00 70.56 89 ARG A N 1
ATOM 702 C CA . ARG A 1 89 ? 12.532 -8.244 -20.487 1.00 70.56 89 ARG A CA 1
ATOM 703 C C . ARG A 1 89 ? 12.287 -8.634 -19.025 1.00 70.56 89 ARG A C 1
ATOM 705 O O . ARG A 1 89 ? 12.680 -9.718 -18.600 1.00 70.56 89 ARG A O 1
ATOM 712 N N . VAL A 1 90 ? 11.571 -7.781 -18.299 1.00 68.12 90 VAL A N 1
ATOM 713 C CA . VAL A 1 90 ? 10.974 -8.129 -17.006 1.00 68.12 90 VAL A CA 1
ATOM 714 C C . VAL A 1 90 ? 9.713 -8.938 -17.283 1.00 68.12 90 VAL A C 1
ATOM 716 O O . VAL A 1 90 ? 8.883 -8.564 -18.113 1.00 68.12 90 VAL A O 1
ATOM 719 N N . VAL A 1 91 ? 9.602 -10.091 -16.635 1.00 66.94 91 VAL A N 1
ATOM 720 C CA . VAL A 1 91 ? 8.526 -11.051 -16.863 1.00 66.94 91 VAL A CA 1
ATOM 721 C C . VAL A 1 91 ? 7.626 -11.058 -15.632 1.00 66.94 91 VAL A C 1
ATOM 723 O O . VAL A 1 91 ? 8.099 -11.335 -14.533 1.00 66.94 91 VAL A O 1
ATOM 726 N N . SER A 1 92 ? 6.341 -10.739 -15.818 1.00 63.25 92 SER A N 1
ATOM 727 C CA . SER A 1 92 ? 5.343 -10.829 -14.745 1.00 63.25 92 SER A CA 1
ATOM 728 C C . SER A 1 92 ? 5.225 -12.280 -14.244 1.00 63.25 92 SER A C 1
ATOM 730 O O . SER A 1 92 ? 5.323 -13.203 -15.065 1.00 63.25 92 SER A O 1
ATOM 732 N N . PRO A 1 93 ? 4.968 -12.507 -12.940 1.00 62.03 93 PRO A N 1
ATOM 733 C CA . PRO A 1 93 ? 4.702 -13.831 -12.368 1.00 62.03 93 PRO A CA 1
ATOM 734 C C . PRO A 1 93 ? 3.648 -14.650 -13.136 1.00 62.03 93 PRO A C 1
ATOM 736 O O . PRO A 1 93 ? 3.725 -15.877 -13.162 1.00 62.03 93 PRO A O 1
ATOM 739 N N . HIS A 1 94 ? 2.720 -13.988 -13.834 1.00 55.97 94 HIS A N 1
ATOM 740 C CA . HIS A 1 94 ? 1.691 -14.621 -14.664 1.00 55.97 94 HIS A CA 1
ATOM 741 C C . HIS A 1 94 ? 2.182 -15.210 -15.989 1.00 55.97 94 HIS A C 1
ATOM 743 O O . HIS A 1 94 ? 1.549 -16.109 -16.547 1.00 55.97 94 HIS A O 1
ATOM 749 N N . ALA A 1 95 ? 3.319 -14.752 -16.512 1.00 61.50 95 ALA A N 1
ATOM 750 C CA . ALA A 1 95 ? 3.804 -15.229 -17.804 1.00 61.50 95 ALA A CA 1
ATOM 751 C C . ALA A 1 95 ? 4.319 -16.680 -17.746 1.00 61.50 95 ALA A C 1
ATOM 753 O O . ALA A 1 95 ? 4.355 -17.350 -18.776 1.00 61.50 95 ALA A O 1
ATOM 754 N N . ALA A 1 96 ? 4.690 -17.183 -16.561 1.00 54.53 96 ALA A N 1
ATOM 755 C CA . ALA A 1 96 ? 5.113 -18.572 -16.378 1.00 54.53 96 ALA A CA 1
ATOM 756 C C . ALA A 1 96 ? 3.939 -19.569 -16.471 1.00 54.53 96 ALA A C 1
ATOM 758 O O . ALA A 1 96 ? 4.140 -20.720 -16.856 1.00 54.53 96 ALA A O 1
ATOM 759 N N . THR A 1 97 ? 2.711 -19.130 -16.180 1.00 48.88 97 THR A N 1
ATOM 760 C CA . THR A 1 97 ? 1.520 -19.995 -16.134 1.00 48.88 97 THR A CA 1
ATOM 761 C C . THR A 1 97 ? 0.899 -20.231 -17.518 1.00 48.88 97 THR A C 1
ATOM 763 O O . THR A 1 97 ? 0.251 -21.251 -17.734 1.00 48.88 97 THR A O 1
ATOM 766 N N . SER A 1 98 ? 1.149 -19.355 -18.500 1.00 43.12 98 SER A N 1
ATOM 767 C CA . SER A 1 98 ? 0.608 -19.496 -19.870 1.00 43.12 98 SER A CA 1
ATOM 768 C C . SER A 1 98 ? 1.319 -20.544 -20.746 1.00 43.12 98 SER A C 1
ATOM 770 O O . SER A 1 98 ? 0.904 -20.775 -21.874 1.00 43.12 98 SER A O 1
ATOM 772 N N . SER A 1 99 ? 2.373 -21.208 -20.258 1.00 40.91 99 SER A N 1
ATOM 773 C CA . SER A 1 99 ? 3.197 -22.125 -21.071 1.00 40.91 99 SER A CA 1
ATOM 774 C C . SER A 1 99 ? 2.651 -23.564 -21.180 1.00 40.91 99 SER A C 1
ATOM 776 O O . SER A 1 99 ? 3.149 -24.359 -21.971 1.00 40.91 99 SER A O 1
ATOM 778 N N . LEU A 1 100 ? 1.627 -23.935 -20.399 1.00 40.41 100 LEU A N 1
ATOM 779 C CA . LEU A 1 100 ? 1.132 -25.325 -20.334 1.00 40.41 100 LEU A CA 1
ATOM 780 C C . LEU A 1 100 ? -0.236 -25.562 -20.994 1.00 40.41 100 LEU A C 1
ATOM 782 O O . LEU A 1 100 ? -0.612 -26.717 -21.169 1.00 40.41 100 LEU A O 1
ATOM 786 N N . ALA A 1 101 ? -0.967 -24.512 -21.382 1.00 42.34 101 ALA A N 1
ATOM 787 C CA . ALA A 1 101 ? -2.307 -24.645 -21.968 1.00 42.34 101 ALA A CA 1
ATOM 788 C C . ALA A 1 101 ? -2.334 -24.627 -23.512 1.00 42.34 101 ALA A C 1
ATOM 790 O O . ALA A 1 101 ? -3.361 -24.955 -24.095 1.00 42.34 101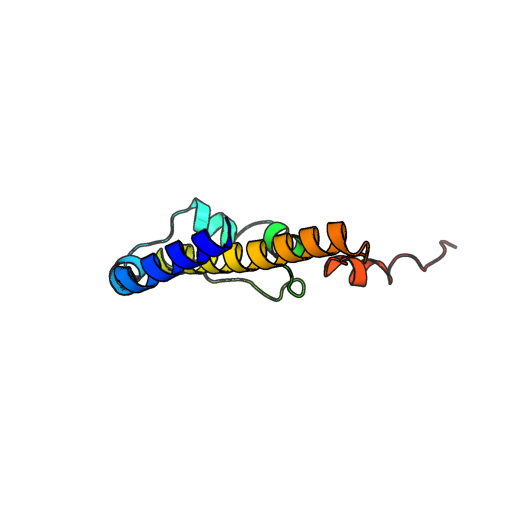 ALA A O 1
ATOM 791 N N . ASP A 1 102 ? -1.223 -24.289 -24.176 1.00 43.53 102 ASP A N 1
ATOM 792 C CA . ASP A 1 102 ? -1.179 -24.045 -25.632 1.00 43.53 102 ASP A CA 1
ATOM 793 C C . ASP A 1 102 ? -0.559 -25.208 -26.444 1.00 43.53 102 ASP A C 1
ATOM 795 O O . ASP A 1 102 ? -0.115 -25.037 -27.575 1.00 43.53 102 ASP A O 1
ATOM 799 N N . LEU A 1 103 ? -0.483 -26.415 -25.861 1.00 41.09 103 LEU A N 1
ATOM 800 C CA . LEU A 1 103 ? 0.144 -27.593 -26.491 1.00 41.09 103 LEU A CA 1
ATOM 801 C C . LEU A 1 103 ? -0.784 -28.798 -26.705 1.00 41.09 103 LEU A C 1
ATOM 803 O O . LEU A 1 103 ? -0.294 -29.883 -27.012 1.00 41.09 103 LEU A O 1
ATOM 807 N N . THR A 1 104 ? -2.107 -28.650 -26.610 1.00 40.78 104 THR A N 1
ATOM 808 C CA . THR A 1 104 ? -3.021 -29.700 -27.095 1.00 40.78 104 THR A CA 1
ATOM 809 C C . THR A 1 104 ? -3.524 -29.335 -28.495 1.00 40.78 104 THR A C 1
ATOM 811 O O . THR A 1 104 ? -4.363 -28.437 -28.607 1.00 40.78 104 THR A O 1
ATOM 814 N N . PRO A 1 105 ? -3.051 -29.994 -29.572 1.00 42.84 105 PRO A N 1
ATOM 815 C CA . PRO A 1 105 ? -3.679 -29.855 -30.877 1.00 42.84 105 PRO A CA 1
ATOM 816 C C . PRO A 1 105 ? -5.096 -30.428 -30.781 1.00 42.84 105 PRO A C 1
ATOM 818 O O . PRO A 1 105 ? -5.283 -31.524 -30.254 1.00 42.84 105 PRO A O 1
ATOM 821 N N . SER A 1 106 ? -6.087 -29.675 -31.255 1.00 49.38 106 SER A N 1
ATOM 822 C CA . SER A 1 106 ? -7.440 -30.200 -31.456 1.00 49.38 106 SER A CA 1
ATOM 823 C C . SER A 1 106 ? -7.398 -31.312 -32.509 1.00 49.38 106 SER A C 1
ATOM 825 O O . SER A 1 106 ? -6.745 -31.135 -33.540 1.00 49.38 106 SER A O 1
ATOM 827 N N . GLU A 1 107 ? -8.037 -32.443 -32.200 1.00 46.75 107 GLU A N 1
ATOM 828 C CA . GLU A 1 107 ? -8.191 -33.613 -33.084 1.00 46.75 107 GLU A CA 1
ATOM 829 C C . GLU A 1 107 ? -8.926 -33.294 -34.394 1.00 46.75 107 GLU A C 1
ATOM 831 O O . GLU A 1 107 ? -9.852 -32.446 -34.377 1.00 46.75 107 GLU A O 1
#

Radius of gyration: 17.65 Å; chains: 1; bounding box: 35×42×52 Å

Secondary structure (DSSP, 8-state):
-HHHHHHHHHHHHHHHHHHHTTSPPPHHHHHHHHSS-THHHHHSSSS-TTS-----SSHHHHHHHHHHHHHHHHHHHHHHHHHHHH------GGGGGGGSSS-----

InterPro domains:
  IPR002680 Alternative oxidase [PTHR31803] (1-83)
  IPR038659 Alternative oxidase superfamily [G3DSA:1.20.1260.140] (1-93)

Organism: NCBI:txid73025

Sequence (107 aa):
LEAHAVDTYSTFVKENRDRLAQLPPPEVAESYYSSGDLYFFDDFQMRPVGSRRPACDSLLDVFTNICEDEGEHVKTMQACQDYALLGTRVVSPHAATSSLADLTPSE

Foldseek 3Di:
DLVVVLVVLVVVCVVCVVVQQVAAADPVLCCQLPHDDVCCVQFQFQDAGPPDRFDRGTSSSSSVVVSVVSVRVVVSVVVVVCCVVPVDDDDTNCVVVVPPPPPDDDD

pLDDT: mean 82.59, std 16.74, range [40.41, 98.25]